Protein AF-A0A7S2EIE8-F1 (afdb_monomer_lite)

pLDDT: mean 88.5, std 9.92, range [50.44, 97.0]

Radius of gyration: 13.63 Å; chains: 1; bounding box: 37×32×33 Å

Secondary structure (DSSP, 8-state):
-----TTS-EE--EEESS--S-TTSEEE-TT-TT---EEEESEETTEE-EE-HHHHHHHHHHTTSEEBPHHHHHTTTT-SSSTTGGGS-B-B-B-TTSB-SSGGGBSSSEEETTEEE---

Foldseek 3Di:
DDDDDQFFWFWAKWKAQDDDDDPLWDWFPPPPPPDGIMTMAQAQVNDTGIGGQVVSQVSNVVVVTGGAAPCCLVVVRHPPRDDPCNPTDYDAADDFQDFDDAQSRHSAATQDPRTGDHDD

Sequence (120 aa):
MDLVWADTLNEVRCCRDESGGGRLWKRKCVDVDGFEDVFARSKIGDECLEMDFYDAYEVCRKAGGRLCTADEVLSSCTKGTGCRHDHELIWTCSEGGAKCEWNSECCSGECIDGECEPYN

Structure (mmCIF, N/CA/C/O backbone):
data_AF-A0A7S2EIE8-F1
#
_entry.id   AF-A0A7S2EIE8-F1
#
loop_
_atom_site.group_PDB
_atom_site.id
_atom_site.type_symbol
_atom_site.label_atom_id
_atom_site.label_alt_id
_atom_site.label_comp_id
_atom_site.label_asym_id
_atom_site.label_entity_id
_atom_site.label_seq_id
_atom_site.pdbx_PDB_ins_code
_atom_site.Cartn_x
_atom_site.Cartn_y
_atom_site.Cartn_z
_atom_site.occupancy
_atom_site.B_iso_or_equiv
_atom_site.auth_seq_id
_atom_site.auth_comp_id
_atom_site.auth_asym_id
_atom_site.auth_atom_id
_atom_site.pdbx_PDB_model_num
ATOM 1 N N . MET A 1 1 ? -0.638 8.883 -14.687 1.00 50.44 1 MET A N 1
ATOM 2 C CA . MET A 1 1 ? -0.399 8.746 -13.242 1.00 50.44 1 MET A CA 1
ATOM 3 C C . MET A 1 1 ? -0.085 10.128 -12.717 1.00 50.44 1 MET A C 1
ATOM 5 O O . MET A 1 1 ? 0.825 10.758 -13.245 1.00 50.44 1 MET A O 1
ATOM 9 N N . ASP A 1 2 ? -0.905 10.633 -11.801 1.00 50.78 2 ASP A N 1
ATOM 10 C CA . ASP A 1 2 ? -0.664 11.918 -11.150 1.00 50.78 2 ASP A CA 1
ATOM 11 C C . ASP A 1 2 ? 0.548 11.776 -10.228 1.00 50.78 2 ASP A C 1
ATOM 13 O O . ASP A 1 2 ? 0.633 10.833 -9.443 1.00 50.78 2 ASP A O 1
ATOM 17 N N . LEU A 1 3 ? 1.525 12.668 -10.377 1.00 54.16 3 LEU A N 1
ATOM 18 C CA . LEU A 1 3 ? 2.702 12.704 -9.516 1.00 54.16 3 LEU A CA 1
ATOM 19 C C . LEU A 1 3 ? 2.257 13.196 -8.135 1.00 54.16 3 LEU A C 1
ATOM 21 O O . LEU A 1 3 ? 2.086 14.397 -7.934 1.00 54.16 3 LEU A O 1
ATOM 25 N N . VAL A 1 4 ? 2.029 12.269 -7.208 1.00 64.56 4 VAL A N 1
ATOM 26 C CA . VAL A 1 4 ? 1.745 12.582 -5.804 1.00 64.56 4 VAL A CA 1
ATOM 27 C C . VAL A 1 4 ? 3.078 12.753 -5.084 1.00 64.56 4 VAL A C 1
ATOM 29 O O . VAL A 1 4 ? 3.973 11.917 -5.218 1.00 64.56 4 VAL A O 1
ATOM 32 N N . TRP A 1 5 ? 3.247 13.848 -4.347 1.00 75.88 5 TRP A N 1
ATOM 33 C CA . TRP A 1 5 ? 4.454 14.054 -3.552 1.00 75.88 5 TRP A CA 1
ATOM 34 C C . TRP A 1 5 ? 4.430 13.147 -2.319 1.00 75.88 5 TRP A C 1
ATOM 36 O O . TRP A 1 5 ? 3.382 12.970 -1.699 1.00 75.88 5 TRP A O 1
ATOM 46 N N . ALA A 1 6 ? 5.582 12.576 -1.960 1.00 77.31 6 ALA A N 1
ATOM 47 C CA . ALA A 1 6 ? 5.692 11.608 -0.866 1.00 77.31 6 ALA A CA 1
ATOM 48 C C . ALA A 1 6 ? 5.298 12.174 0.513 1.00 77.31 6 ALA A C 1
ATOM 50 O O . ALA A 1 6 ? 5.032 11.392 1.416 1.00 77.31 6 ALA A O 1
ATOM 51 N N . ASP A 1 7 ? 5.243 13.502 0.660 1.00 81.81 7 ASP A N 1
ATOM 52 C CA . ASP A 1 7 ? 4.824 14.249 1.854 1.00 81.81 7 ASP A CA 1
ATOM 53 C C . ASP A 1 7 ? 3.312 14.553 1.901 1.00 81.81 7 ASP A C 1
ATOM 55 O O . ASP A 1 7 ? 2.824 15.146 2.864 1.00 81.81 7 ASP A O 1
ATOM 59 N N . THR A 1 8 ? 2.553 14.155 0.875 1.00 89.31 8 THR A N 1
ATOM 60 C CA . THR A 1 8 ? 1.088 14.263 0.882 1.00 89.31 8 THR A CA 1
ATOM 61 C C . THR A 1 8 ? 0.507 13.266 1.880 1.00 89.31 8 THR A C 1
ATOM 63 O O . THR A 1 8 ? 0.962 12.131 1.964 1.00 89.31 8 THR A O 1
ATOM 66 N N . LEU A 1 9 ? -0.523 13.658 2.624 1.00 93.75 9 LEU A N 1
ATOM 67 C CA . LEU A 1 9 ? -1.230 12.729 3.498 1.00 93.75 9 LEU A CA 1
ATOM 68 C C . LEU A 1 9 ? -2.235 11.925 2.668 1.00 93.75 9 LEU A C 1
ATOM 70 O O . LEU A 1 9 ? -3.052 12.508 1.959 1.00 93.75 9 LEU A O 1
ATOM 74 N N . ASN A 1 10 ? -2.141 10.598 2.734 1.00 94.62 10 ASN A N 1
ATOM 75 C CA . ASN A 1 10 ? -3.115 9.683 2.141 1.00 94.62 10 ASN A CA 1
ATOM 76 C C . ASN A 1 10 ? -3.432 8.552 3.118 1.00 94.62 10 ASN A C 1
ATOM 78 O O . ASN A 1 10 ? -2.697 8.275 4.073 1.00 94.62 10 ASN A O 1
ATOM 82 N N . GLU A 1 11 ? -4.542 7.881 2.862 1.00 96.56 11 GLU A N 1
ATOM 83 C CA . GLU A 1 11 ? -5.079 6.844 3.715 1.00 96.56 11 GLU A CA 1
ATOM 84 C C . GLU A 1 11 ? -4.243 5.556 3.656 1.00 96.56 11 GLU A C 1
ATOM 86 O O . GLU A 1 11 ? -3.710 5.148 2.619 1.00 96.56 11 GLU A O 1
ATOM 91 N N . VAL A 1 12 ? -4.118 4.879 4.799 1.00 96.69 12 VAL A N 1
ATOM 92 C CA . VAL A 1 12 ? -3.245 3.708 4.927 1.00 96.69 12 VAL A CA 1
ATOM 93 C C . VAL A 1 12 ? -4.046 2.416 4.926 1.00 96.69 12 VAL A C 1
ATOM 95 O O . VAL A 1 12 ? -5.003 2.208 5.683 1.00 96.69 12 VAL A O 1
ATOM 98 N N . ARG A 1 13 ? -3.590 1.472 4.106 1.00 97.00 13 ARG A N 1
ATOM 99 C CA . ARG A 1 13 ? -4.030 0.083 4.154 1.00 97.00 13 ARG A CA 1
ATOM 100 C C . ARG A 1 13 ? -2.822 -0.832 4.055 1.00 97.00 13 ARG A C 1
ATOM 102 O O . ARG A 1 13 ? -2.031 -0.727 3.126 1.00 97.00 13 ARG A O 1
ATOM 109 N N . CYS A 1 14 ? -2.725 -1.753 5.004 1.00 95.88 14 CYS A N 1
ATOM 110 C CA . CYS A 1 14 ? -1.647 -2.725 5.032 1.00 95.88 14 CYS A CA 1
ATOM 111 C C . CYS A 1 14 ? -2.120 -4.057 4.454 1.00 95.88 14 CYS A C 1
ATOM 113 O O . CYS A 1 14 ? -3.256 -4.484 4.706 1.00 95.88 14 CYS A O 1
ATOM 115 N N . CYS A 1 15 ? -1.225 -4.716 3.729 1.00 95.00 15 CYS A N 1
ATOM 116 C CA . CYS A 1 15 ? -1.377 -6.051 3.170 1.00 95.00 15 CYS A CA 1
ATOM 117 C C . CYS A 1 15 ? -0.284 -6.987 3.701 1.00 95.00 15 CYS A C 1
ATOM 119 O O . CYS A 1 15 ? 0.714 -6.540 4.268 1.00 95.00 15 CYS A O 1
ATOM 121 N N . ARG A 1 16 ? -0.487 -8.296 3.571 1.00 92.00 16 ARG A N 1
ATOM 122 C CA . ARG A 1 16 ? 0.519 -9.328 3.845 1.00 92.00 16 ARG A CA 1
ATOM 123 C C . ARG A 1 16 ? 0.154 -10.622 3.123 1.00 92.00 16 ARG A C 1
ATOM 125 O O . ARG A 1 16 ? -1.034 -10.906 2.958 1.00 92.00 16 ARG A O 1
ATOM 132 N N . ASP A 1 17 ? 1.175 -11.404 2.800 1.00 86.75 17 ASP A N 1
ATOM 133 C CA . ASP A 1 17 ? 1.056 -12.630 2.001 1.00 86.75 17 ASP A CA 1
ATOM 134 C C . ASP A 1 17 ? 0.804 -13.869 2.882 1.00 86.75 17 ASP A C 1
ATOM 136 O O . ASP A 1 17 ? -0.046 -14.710 2.607 1.00 86.75 17 ASP A O 1
ATOM 140 N N . GLU A 1 18 ? 1.474 -13.965 4.033 1.00 78.56 18 GLU A N 1
ATOM 141 C CA . GLU A 1 18 ? 1.338 -15.131 4.913 1.00 78.56 18 GLU A CA 1
ATOM 142 C C . GLU A 1 18 ? 0.170 -15.004 5.899 1.00 78.56 18 GLU A C 1
ATOM 144 O O . GLU A 1 18 ? -0.061 -13.939 6.479 1.00 78.56 18 GLU A O 1
ATOM 149 N N . SER A 1 19 ? -0.492 -16.115 6.234 1.00 67.44 19 SER A N 1
ATOM 150 C CA . SER A 1 19 ? -1.512 -16.148 7.287 1.00 67.44 19 SER A CA 1
ATOM 151 C C . SER A 1 19 ? -0.892 -15.972 8.685 1.00 67.44 19 SER A C 1
ATOM 153 O O . SER A 1 19 ? -0.462 -16.934 9.321 1.00 67.44 19 SER A O 1
ATOM 155 N N . GLY A 1 20 ? -0.854 -14.738 9.189 1.00 60.28 20 GLY A N 1
ATOM 156 C CA . GLY A 1 20 ? -0.480 -14.415 10.571 1.00 60.28 20 GLY A CA 1
ATOM 157 C C . GLY A 1 20 ? -1.720 -14.200 11.428 1.00 60.28 20 GLY A C 1
ATOM 158 O O . GLY A 1 20 ? -2.578 -13.386 11.094 1.00 60.28 20 GLY A O 1
ATOM 159 N N . GLY A 1 21 ? -1.836 -14.955 12.522 1.00 55.53 21 GLY A N 1
ATOM 160 C CA . GLY A 1 21 ? -3.053 -15.056 13.327 1.00 55.53 21 GLY A CA 1
ATOM 161 C C . GLY A 1 21 ? -3.634 -13.719 13.806 1.00 55.53 21 GLY A C 1
ATOM 162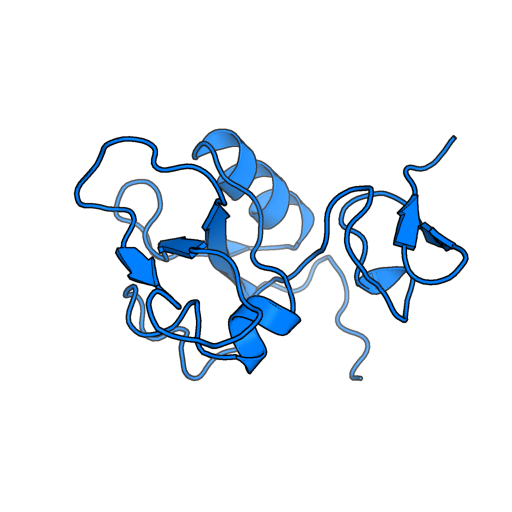 O O . GLY A 1 21 ? -2.967 -12.920 14.456 1.00 55.53 21 GLY A O 1
ATOM 163 N N . GLY A 1 22 ? -4.931 -13.523 13.553 1.00 64.00 22 GLY A N 1
ATOM 164 C CA . GLY A 1 22 ? -5.738 -12.474 14.174 1.00 64.00 22 GLY A CA 1
ATOM 165 C C . GLY A 1 22 ? -6.972 -12.111 13.349 1.00 64.00 22 GLY A C 1
ATOM 166 O O . GLY A 1 22 ? -6.886 -11.940 12.140 1.00 64.00 22 GLY A O 1
ATOM 167 N N . ARG A 1 23 ? -8.124 -11.908 14.006 1.00 68.94 23 ARG A N 1
ATOM 168 C CA . ARG A 1 23 ? -9.404 -11.492 13.375 1.00 68.94 23 ARG A CA 1
ATOM 169 C C . ARG A 1 23 ? -9.353 -10.141 12.636 1.00 68.94 23 ARG A C 1
ATOM 171 O O . ARG A 1 23 ? -10.346 -9.731 12.044 1.00 68.94 23 ARG A O 1
ATOM 178 N N . LEU A 1 24 ? -8.233 -9.431 12.726 1.00 84.38 24 LEU A N 1
ATOM 179 C CA . LEU A 1 24 ? -8.066 -8.067 12.234 1.00 84.38 24 LEU A CA 1
ATOM 180 C C . LEU A 1 24 ? -7.583 -8.026 10.777 1.00 84.38 24 LEU A C 1
ATOM 182 O O . LEU A 1 24 ? -7.850 -7.049 10.082 1.00 84.38 24 LEU A O 1
ATOM 186 N N . TRP A 1 25 ? -6.913 -9.084 10.318 1.00 92.00 25 TRP A N 1
ATOM 187 C CA . TRP A 1 25 ? -6.482 -9.258 8.935 1.00 92.00 25 TRP A CA 1
ATOM 188 C C . TRP A 1 25 ? -7.557 -10.025 8.165 1.00 92.00 25 TRP A C 1
ATOM 190 O O . TRP A 1 25 ? -7.885 -11.162 8.509 1.00 92.00 25 TRP A O 1
ATOM 200 N N . LYS A 1 26 ? -8.154 -9.402 7.145 1.00 92.44 26 LYS A N 1
ATOM 201 C CA . LYS A 1 26 ? -9.196 -10.051 6.340 1.00 92.44 26 LYS A CA 1
ATOM 202 C C . LYS A 1 26 ? -8.541 -10.748 5.157 1.00 92.44 26 LYS A C 1
ATOM 204 O O . LYS A 1 26 ? -7.916 -10.070 4.351 1.00 92.44 26 LYS A O 1
ATOM 209 N N . ARG A 1 27 ? -8.722 -12.067 5.048 1.00 92.50 27 ARG A N 1
ATOM 210 C CA . ARG A 1 27 ? -8.311 -12.861 3.879 1.00 92.50 27 ARG A CA 1
ATOM 211 C C . ARG A 1 27 ? -9.114 -12.440 2.645 1.00 92.50 27 ARG A C 1
ATOM 213 O O . ARG A 1 27 ? -10.328 -12.226 2.744 1.00 92.50 27 ARG A O 1
ATOM 220 N N . LYS A 1 28 ? -8.440 -12.288 1.511 1.00 92.38 28 LYS A N 1
ATOM 221 C CA . LYS A 1 28 ? -8.944 -11.733 0.254 1.00 92.38 28 LYS A CA 1
ATOM 222 C C . LYS A 1 28 ? -8.324 -12.465 -0.930 1.00 92.38 28 LYS A C 1
ATOM 224 O O . LYS A 1 28 ? -7.307 -13.126 -0.781 1.00 92.38 28 LYS A O 1
ATOM 229 N N . CYS A 1 29 ? -8.990 -12.344 -2.077 1.00 90.19 29 CYS A N 1
ATOM 230 C CA . CYS A 1 29 ? -8.585 -12.948 -3.347 1.00 90.19 29 CYS A CA 1
ATOM 231 C C . CYS A 1 29 ? -8.381 -14.470 -3.330 1.00 90.19 29 CYS A C 1
ATOM 233 O O . CYS A 1 29 ? -7.687 -15.017 -4.168 1.00 90.19 29 CYS A O 1
ATOM 235 N N . VAL A 1 30 ? -9.126 -15.142 -2.445 1.00 85.81 30 VAL A N 1
ATOM 236 C CA . VAL A 1 30 ? -9.165 -16.605 -2.279 1.00 85.81 30 VAL A CA 1
ATOM 237 C C . VAL A 1 30 ? -9.553 -17.362 -3.547 1.00 85.81 30 VAL A C 1
ATOM 239 O O . VAL A 1 30 ? -9.105 -18.484 -3.753 1.00 85.81 30 VAL A O 1
ATOM 242 N N . ASP A 1 31 ? -10.399 -16.751 -4.372 1.00 82.44 31 ASP A N 1
ATOM 243 C CA . ASP A 1 31 ? -10.995 -17.367 -5.560 1.00 82.44 31 ASP A CA 1
ATOM 244 C C . ASP A 1 31 ? -10.686 -16.541 -6.822 1.00 82.44 31 ASP A C 1
ATOM 246 O O . ASP A 1 31 ? -11.500 -16.468 -7.744 1.00 82.44 31 ASP A O 1
ATOM 250 N N . VAL A 1 32 ? -9.546 -15.839 -6.837 1.00 82.50 32 VAL A N 1
ATOM 251 C CA . VAL A 1 32 ? -9.088 -15.075 -8.004 1.00 82.50 32 VAL A CA 1
ATOM 252 C C . VAL A 1 32 ? -8.008 -15.879 -8.717 1.00 82.50 32 VAL A C 1
ATOM 254 O O . VAL A 1 32 ? -6.910 -16.064 -8.199 1.00 82.50 32 VAL A O 1
ATOM 257 N N . ASP A 1 33 ? -8.326 -16.361 -9.919 1.00 81.31 33 ASP A N 1
ATOM 258 C CA . ASP A 1 33 ? -7.389 -17.129 -10.738 1.00 81.31 33 ASP A CA 1
ATOM 259 C C . ASP A 1 33 ? -6.105 -16.329 -11.005 1.00 81.31 33 ASP A C 1
ATOM 261 O O . ASP A 1 33 ? -6.145 -15.206 -11.511 1.00 81.31 33 ASP A O 1
ATOM 265 N N . GLY A 1 34 ? -4.956 -16.932 -10.689 1.00 78.88 34 GLY A N 1
ATOM 266 C CA . GLY A 1 34 ? -3.642 -16.319 -10.891 1.00 78.88 34 GLY A CA 1
ATOM 267 C C . GLY A 1 34 ? -3.233 -15.300 -9.825 1.00 78.88 34 GLY A C 1
ATOM 268 O O . GLY A 1 34 ? -2.230 -14.617 -10.023 1.00 78.88 34 GLY A O 1
ATOM 269 N N . PHE A 1 35 ? -3.969 -15.204 -8.714 1.00 80.56 35 PHE A N 1
ATOM 270 C CA . PHE A 1 35 ? -3.631 -14.339 -7.587 1.00 80.56 35 PHE A CA 1
ATOM 271 C C . PHE A 1 35 ? -3.427 -15.164 -6.315 1.00 80.56 35 PHE A C 1
ATOM 273 O O . PHE A 1 35 ? -4.213 -16.064 -6.020 1.00 80.56 35 PHE A O 1
ATOM 280 N N . GLU A 1 36 ? -2.367 -14.874 -5.565 1.00 85.19 36 GLU A N 1
ATOM 281 C CA . GLU A 1 36 ? -2.171 -15.495 -4.256 1.00 85.19 36 GLU A CA 1
ATOM 282 C C . GLU A 1 36 ? -3.126 -14.894 -3.215 1.00 85.19 36 GLU A C 1
ATOM 284 O O . GLU A 1 36 ? -3.653 -13.790 -3.373 1.00 85.19 36 GLU A O 1
ATOM 289 N N . ASP A 1 37 ? -3.370 -15.634 -2.134 1.00 89.25 37 ASP A N 1
ATOM 290 C CA . ASP A 1 37 ? -4.144 -15.115 -1.012 1.00 89.25 37 ASP A CA 1
ATOM 291 C C . ASP A 1 37 ? -3.479 -13.863 -0.441 1.00 89.25 37 ASP A C 1
ATOM 293 O O . ASP A 1 37 ? -2.312 -13.883 -0.057 1.00 89.25 37 ASP A O 1
ATOM 297 N N . VAL A 1 38 ? -4.268 -12.807 -0.261 1.00 91.69 38 VAL A N 1
ATOM 298 C CA . VAL A 1 38 ? -3.804 -11.577 0.384 1.00 91.69 38 VAL A CA 1
ATOM 299 C C . VAL A 1 38 ? -4.607 -11.324 1.639 1.00 91.69 38 VAL A C 1
ATOM 301 O O . VAL A 1 38 ? -5.825 -11.510 1.688 1.00 91.69 38 VAL A O 1
ATOM 304 N N . PHE A 1 39 ? -3.940 -10.862 2.685 1.00 94.12 39 PHE A N 1
ATOM 305 C CA . PHE A 1 39 ? -4.594 -10.446 3.910 1.00 94.12 39 PHE A CA 1
ATOM 306 C C . PHE A 1 39 ? -4.478 -8.938 4.059 1.00 94.12 39 PHE A C 1
ATOM 308 O O . PHE A 1 39 ? -3.382 -8.411 4.206 1.00 94.12 39 PHE A O 1
ATOM 315 N N . ALA A 1 40 ? -5.614 -8.244 4.082 1.00 94.75 40 ALA A N 1
ATOM 316 C CA . ALA A 1 40 ? -5.651 -6.786 4.125 1.00 94.75 40 ALA A C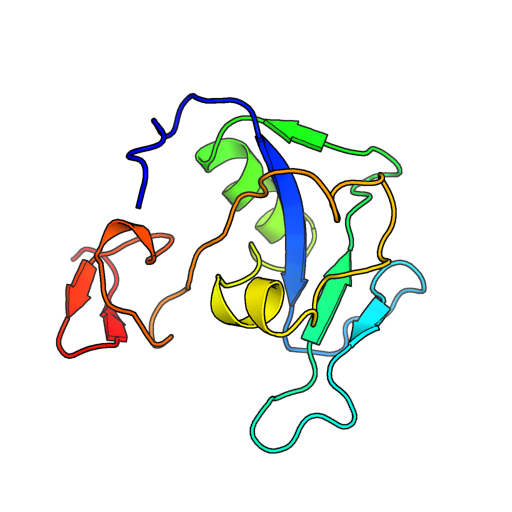A 1
ATOM 317 C C . ALA A 1 40 ? -6.313 -6.252 5.404 1.00 94.75 40 ALA A C 1
ATOM 319 O O . ALA A 1 40 ? -7.238 -6.860 5.964 1.00 94.75 40 ALA A O 1
ATOM 320 N N . ARG A 1 41 ? -5.857 -5.081 5.863 1.00 94.50 41 ARG A N 1
ATOM 321 C CA . ARG A 1 41 ? -6.347 -4.407 7.073 1.00 94.50 41 ARG A CA 1
ATOM 322 C C . ARG A 1 41 ? -6.198 -2.885 6.955 1.00 94.50 41 ARG A C 1
ATOM 324 O O . ARG A 1 41 ? -5.117 -2.394 6.662 1.00 94.50 41 ARG A O 1
ATOM 331 N N . SER A 1 42 ? -7.270 -2.145 7.252 1.00 95.56 42 SER A N 1
ATOM 332 C CA . SER A 1 42 ? -7.259 -0.664 7.283 1.00 95.56 42 SER A CA 1
ATOM 333 C C . SER A 1 42 ? -7.168 -0.054 8.680 1.00 95.56 42 SER A C 1
ATOM 335 O O . SER A 1 42 ? -6.912 1.132 8.801 1.00 95.56 42 SER A O 1
ATOM 337 N N . LYS A 1 43 ? -7.409 -0.830 9.744 1.00 95.06 43 LYS A N 1
ATOM 338 C CA . LYS A 1 43 ? -7.343 -0.313 11.118 1.00 95.06 43 LYS A CA 1
ATOM 339 C C . LYS A 1 43 ? -6.060 -0.723 11.806 1.00 95.06 43 LYS A C 1
ATOM 341 O O . LYS A 1 43 ? -5.999 -1.883 12.191 1.00 95.06 43 LYS A O 1
ATOM 346 N N . ILE A 1 44 ? -5.094 0.146 12.054 1.00 93.25 44 ILE A N 1
ATOM 347 C CA . ILE A 1 44 ? -3.881 -0.213 12.810 1.00 93.25 44 ILE A CA 1
ATOM 348 C C . ILE A 1 44 ? -4.019 0.332 14.233 1.00 93.25 44 ILE A C 1
ATOM 350 O O . ILE A 1 44 ? -4.353 1.490 14.415 1.00 93.25 44 ILE A O 1
ATOM 354 N N . GLY A 1 45 ? -3.879 -0.526 15.252 1.00 89.50 45 GLY A N 1
ATOM 355 C CA . GLY A 1 45 ? -4.140 -0.115 16.644 1.00 89.50 45 GLY A CA 1
ATOM 356 C C . GLY A 1 45 ? -5.567 0.402 16.908 1.00 89.50 45 GLY A C 1
ATOM 357 O O . GLY A 1 45 ? -5.746 1.232 17.783 1.00 89.50 45 GLY A O 1
ATOM 358 N N . ASP A 1 46 ? -6.563 -0.082 16.151 1.00 89.81 46 ASP A N 1
ATOM 359 C CA . ASP A 1 46 ? -7.964 0.392 16.102 1.00 89.81 46 ASP A CA 1
ATOM 360 C C . ASP A 1 46 ? -8.214 1.752 15.422 1.00 89.81 46 ASP A C 1
ATOM 362 O O . ASP A 1 46 ? -9.377 2.138 15.249 1.00 89.81 46 ASP A O 1
ATOM 366 N N . GLU A 1 47 ? -7.171 2.400 14.908 1.00 94.69 47 GLU A N 1
ATOM 367 C CA . GLU A 1 47 ? -7.242 3.691 14.219 1.00 94.69 47 GLU A CA 1
ATOM 368 C C . GLU A 1 47 ? -7.260 3.543 12.693 1.00 94.69 47 GLU A C 1
ATOM 370 O O . GLU A 1 47 ? -6.660 2.624 12.136 1.00 94.69 47 GLU A O 1
ATOM 375 N N . CYS A 1 48 ? -7.967 4.455 12.023 1.00 96.38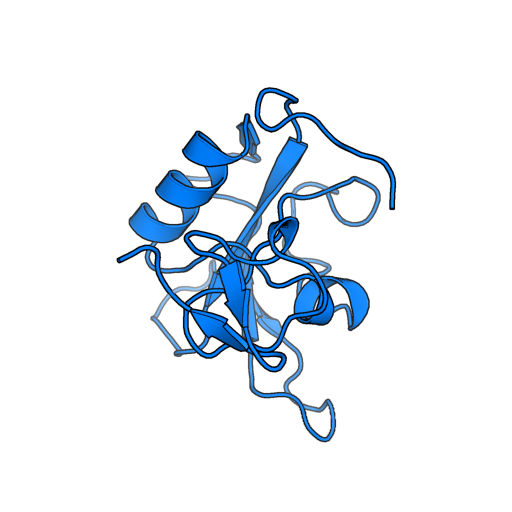 48 CYS A N 1
ATOM 376 C CA . CYS A 1 48 ? -7.900 4.650 10.576 1.00 96.38 48 CYS A CA 1
ATOM 377 C C . CYS A 1 48 ? -6.866 5.742 10.323 1.00 96.38 48 CYS A C 1
ATOM 379 O O . CYS A 1 48 ? -7.055 6.859 10.802 1.00 96.38 48 CYS A O 1
ATOM 381 N N . LEU A 1 49 ? -5.768 5.395 9.658 1.00 96.62 49 LEU A N 1
ATOM 382 C CA . LEU A 1 49 ? -4.607 6.268 9.569 1.00 96.62 49 LEU A CA 1
ATOM 383 C C . LEU A 1 49 ? -4.549 6.985 8.220 1.00 96.62 49 LEU A C 1
ATOM 385 O O . LEU A 1 49 ? -4.834 6.387 7.185 1.00 96.62 49 LEU A O 1
ATOM 389 N N . GLU A 1 50 ? -4.113 8.238 8.268 1.00 96.44 50 GLU A N 1
ATOM 390 C CA . GLU A 1 50 ? -3.792 9.093 7.129 1.00 96.44 50 GLU A CA 1
ATOM 391 C C . GLU A 1 50 ? -2.421 9.710 7.425 1.00 96.44 50 GLU A C 1
ATOM 393 O O . GLU A 1 50 ? -2.232 10.313 8.485 1.00 96.44 50 GLU A O 1
ATOM 398 N N . MET A 1 51 ? -1.437 9.471 6.562 1.00 96.50 51 MET A N 1
ATOM 399 C CA . MET A 1 51 ? -0.054 9.909 6.784 1.00 96.50 51 MET A CA 1
ATOM 400 C C . MET A 1 51 ? 0.723 9.994 5.471 1.00 96.50 51 MET A C 1
ATOM 402 O O . MET A 1 51 ? 0.208 9.631 4.411 1.00 96.50 51 MET A O 1
ATOM 406 N N . ASP A 1 52 ? 1.956 10.488 5.540 1.00 95.25 52 ASP A N 1
ATOM 407 C CA . ASP A 1 52 ? 2.870 10.487 4.403 1.00 95.25 52 ASP A CA 1
ATOM 408 C C . ASP A 1 52 ? 3.321 9.064 4.024 1.00 95.25 52 ASP A C 1
ATOM 410 O O . ASP A 1 52 ? 3.070 8.089 4.742 1.00 95.25 52 ASP A O 1
ATOM 414 N N . PHE A 1 53 ? 3.959 8.929 2.860 1.00 92.44 53 PHE A N 1
ATOM 415 C CA . PHE A 1 53 ? 4.337 7.619 2.328 1.00 92.44 53 PHE A CA 1
ATOM 416 C C . PHE A 1 53 ? 5.295 6.859 3.255 1.00 92.44 53 PHE A C 1
ATOM 418 O O . PHE A 1 53 ? 5.162 5.646 3.427 1.00 92.44 53 PHE A O 1
ATOM 425 N N . TYR A 1 54 ? 6.266 7.559 3.846 1.00 92.88 54 TYR A N 1
ATOM 426 C CA . TYR A 1 54 ? 7.315 6.927 4.639 1.00 92.88 54 TYR A CA 1
ATOM 427 C C . TYR A 1 54 ? 6.764 6.405 5.967 1.00 92.88 54 TYR A C 1
ATOM 429 O O . TYR A 1 54 ? 7.026 5.258 6.345 1.00 92.88 54 TYR A O 1
ATOM 437 N N . ASP A 1 55 ? 5.941 7.204 6.644 1.00 95.62 55 ASP A N 1
ATOM 438 C CA . ASP A 1 55 ? 5.264 6.770 7.861 1.00 95.62 55 ASP A CA 1
ATOM 439 C C . ASP A 1 55 ? 4.291 5.615 7.563 1.00 95.62 55 ASP A C 1
ATOM 441 O O . ASP A 1 55 ? 4.233 4.645 8.329 1.00 95.62 55 ASP A O 1
ATOM 445 N N . ALA A 1 56 ? 3.583 5.653 6.423 1.00 96.38 56 ALA A N 1
ATOM 446 C CA . ALA A 1 56 ? 2.667 4.586 6.007 1.00 96.38 56 ALA A CA 1
ATOM 447 C C . ALA A 1 56 ? 3.409 3.267 5.748 1.00 96.38 56 ALA A C 1
ATOM 449 O O . ALA A 1 56 ? 2.974 2.195 6.185 1.00 96.38 56 ALA A O 1
ATOM 450 N N . TYR A 1 57 ? 4.558 3.346 5.077 1.00 94.56 57 TYR A N 1
ATOM 451 C CA . TYR A 1 57 ? 5.447 2.214 4.849 1.00 94.56 57 TYR A CA 1
ATOM 452 C C . TYR A 1 57 ? 5.880 1.578 6.178 1.00 94.56 57 TYR A C 1
ATOM 454 O O . TYR A 1 57 ? 5.674 0.382 6.417 1.00 94.56 57 TYR A O 1
ATOM 462 N N . GLU A 1 58 ? 6.398 2.392 7.097 1.00 95.56 58 GLU A N 1
ATOM 463 C CA . GLU A 1 58 ? 6.901 1.921 8.384 1.00 95.56 58 GLU A CA 1
ATOM 464 C C . GLU A 1 58 ? 5.795 1.392 9.305 1.00 95.56 58 GLU A C 1
ATOM 466 O O . GLU A 1 58 ? 6.004 0.400 10.016 1.00 95.56 58 GLU A O 1
ATOM 471 N N . VAL A 1 59 ? 4.600 1.996 9.305 1.00 96.44 59 VAL A N 1
ATOM 472 C CA . VAL A 1 59 ? 3.492 1.520 10.144 1.00 96.44 59 VAL A CA 1
ATOM 473 C C . VAL A 1 59 ? 3.012 0.140 9.697 1.00 96.44 59 VAL A C 1
ATOM 475 O O . VAL A 1 59 ? 2.752 -0.720 10.544 1.00 96.44 59 VAL A O 1
ATOM 478 N N . CYS A 1 60 ? 2.958 -0.120 8.386 1.00 95.44 60 CYS A N 1
ATOM 479 C CA . CYS A 1 60 ? 2.565 -1.427 7.872 1.00 95.44 60 CYS A CA 1
ATOM 480 C C . CYS A 1 60 ? 3.601 -2.510 8.181 1.00 95.44 60 CYS A C 1
ATOM 482 O O . CYS A 1 60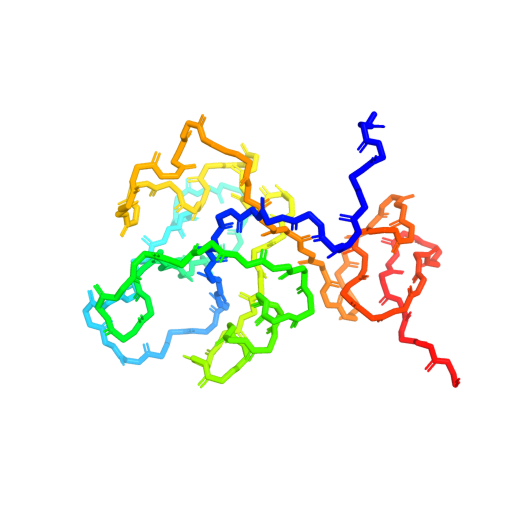 ? 3.221 -3.609 8.600 1.00 95.44 60 CYS A O 1
ATOM 484 N N . ARG A 1 61 ? 4.897 -2.185 8.097 1.00 93.12 61 ARG A N 1
ATOM 485 C CA . ARG A 1 61 ? 5.980 -3.089 8.519 1.00 93.12 61 ARG A CA 1
ATOM 486 C C . ARG A 1 61 ? 5.916 -3.414 10.004 1.00 93.12 61 ARG A C 1
ATOM 488 O O . ARG A 1 61 ? 5.943 -4.584 10.384 1.00 93.12 61 ARG A O 1
ATOM 495 N N . LYS A 1 62 ? 5.737 -2.401 10.857 1.00 93.94 62 LYS A N 1
ATOM 496 C CA . LYS A 1 62 ? 5.575 -2.583 12.313 1.00 93.94 62 LYS A CA 1
ATOM 497 C C . LYS A 1 62 ? 4.319 -3.380 12.668 1.00 93.94 62 LYS A C 1
ATOM 499 O O . LYS A 1 62 ? 4.319 -4.104 13.661 1.00 93.94 62 LYS A O 1
ATOM 504 N N . ALA A 1 63 ? 3.268 -3.293 11.852 1.00 92.69 63 ALA A N 1
ATOM 505 C CA . ALA A 1 63 ? 2.062 -4.106 11.990 1.00 92.69 63 ALA A CA 1
ATOM 506 C C . ALA A 1 63 ? 2.243 -5.572 11.537 1.00 92.69 63 ALA A C 1
ATOM 508 O O . ALA A 1 63 ? 1.305 -6.365 11.670 1.00 92.69 63 ALA A O 1
ATOM 509 N N . GLY A 1 64 ? 3.423 -5.949 11.031 1.00 91.69 64 GLY A N 1
ATOM 510 C CA . GLY A 1 64 ? 3.720 -7.295 10.541 1.00 91.69 64 GLY A CA 1
ATOM 511 C C . GLY A 1 64 ? 3.154 -7.567 9.146 1.00 91.69 64 GLY A C 1
ATOM 512 O O . GLY A 1 64 ? 2.690 -8.680 8.886 1.00 91.69 64 GLY A O 1
ATOM 513 N N . GLY A 1 65 ? 3.135 -6.545 8.291 1.00 92.62 65 GLY A N 1
ATOM 514 C CA . GLY A 1 65 ? 2.791 -6.630 6.875 1.00 92.62 65 GLY A CA 1
ATOM 515 C C . GLY A 1 65 ? 3.625 -5.654 6.044 1.00 92.62 65 GLY A C 1
ATOM 516 O O . GLY A 1 65 ? 4.753 -5.330 6.402 1.00 92.62 65 GLY A O 1
ATOM 517 N N . ARG A 1 66 ? 3.050 -5.180 4.945 1.00 94.94 66 ARG A N 1
ATOM 518 C CA . ARG A 1 66 ? 3.606 -4.203 4.004 1.00 94.94 66 ARG A CA 1
ATOM 519 C C . ARG A 1 66 ? 2.498 -3.273 3.517 1.00 94.94 66 ARG A C 1
ATOM 521 O O . ARG A 1 66 ? 1.319 -3.518 3.797 1.00 94.94 66 ARG A O 1
ATOM 528 N N . LEU A 1 67 ? 2.851 -2.208 2.806 1.00 96.06 67 LEU A N 1
ATOM 529 C CA . LEU A 1 67 ? 1.853 -1.524 1.986 1.00 96.06 67 LEU A CA 1
ATOM 530 C C . LEU A 1 67 ? 1.314 -2.500 0.933 1.00 96.06 67 LEU A C 1
ATOM 532 O O . LEU A 1 67 ? 1.990 -3.446 0.519 1.00 96.06 67 LEU A O 1
ATOM 536 N N . CYS A 1 68 ? 0.059 -2.306 0.551 1.00 95.56 68 CYS A N 1
ATOM 537 C CA . CYS A 1 68 ? -0.52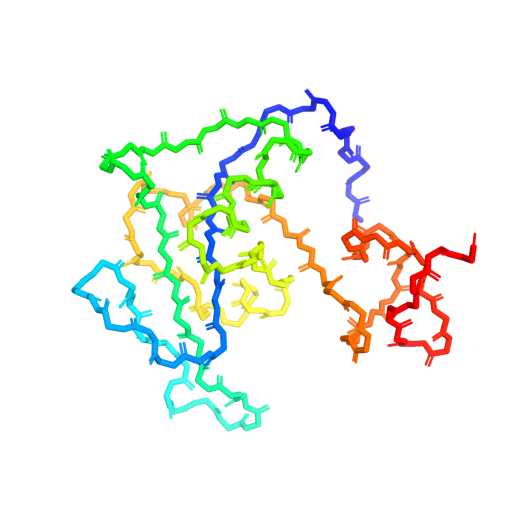6 -3.085 -0.530 1.00 95.56 68 CYS A CA 1
ATOM 538 C C . CYS A 1 68 ? 0.126 -2.711 -1.866 1.00 95.56 68 CYS A C 1
ATOM 540 O O . CYS A 1 68 ? 0.482 -1.552 -2.071 1.00 95.56 68 CYS A O 1
ATOM 542 N N . THR A 1 69 ? 0.248 -3.658 -2.788 1.00 93.56 69 THR A N 1
ATOM 543 C CA . THR A 1 69 ? 0.667 -3.345 -4.157 1.00 93.56 69 THR A CA 1
ATOM 544 C C . THR A 1 69 ? -0.481 -2.673 -4.908 1.00 93.56 69 THR A C 1
ATOM 546 O O . THR A 1 69 ? -1.656 -2.821 -4.548 1.00 93.56 69 THR A O 1
ATOM 549 N N . ALA A 1 70 ? -0.165 -1.938 -5.975 1.00 91.44 70 ALA A N 1
ATOM 550 C CA . ALA A 1 70 ? -1.192 -1.359 -6.837 1.00 91.44 70 ALA A CA 1
ATOM 551 C C . ALA A 1 70 ? -2.118 -2.451 -7.410 1.00 91.44 70 ALA A C 1
ATOM 553 O O . ALA A 1 70 ? -3.341 -2.304 -7.367 1.00 91.44 70 ALA A O 1
ATOM 554 N N . ASP A 1 71 ? -1.554 -3.585 -7.831 1.00 89.88 71 ASP A N 1
ATOM 555 C CA . ASP A 1 71 ? -2.302 -4.726 -8.370 1.00 89.88 71 ASP A CA 1
ATOM 556 C C . ASP A 1 71 ? -3.295 -5.324 -7.368 1.00 89.88 71 ASP A C 1
ATOM 558 O O . ASP A 1 71 ? -4.434 -5.626 -7.734 1.00 89.88 71 ASP A O 1
ATOM 562 N N . GLU A 1 72 ? -2.922 -5.446 -6.090 1.00 93.06 72 GLU A N 1
ATOM 563 C CA . GLU A 1 72 ? -3.836 -5.899 -5.034 1.00 93.06 72 GLU A CA 1
ATOM 564 C C . GLU A 1 72 ? -5.034 -4.956 -4.885 1.00 93.06 72 GLU A C 1
ATOM 566 O O . GLU A 1 72 ? -6.178 -5.389 -4.702 1.00 93.06 72 GLU A O 1
ATOM 571 N N . VAL A 1 73 ? -4.787 -3.647 -4.950 1.00 93.62 73 VAL A N 1
ATOM 572 C CA . VAL A 1 73 ? -5.826 -2.623 -4.806 1.00 93.62 73 VAL A CA 1
ATOM 573 C C . VAL A 1 73 ? -6.746 -2.607 -6.025 1.00 93.62 73 VAL A C 1
ATOM 575 O O . VAL A 1 73 ? -7.973 -2.646 -5.865 1.00 93.62 73 VAL A O 1
ATOM 578 N N . LEU A 1 74 ? -6.174 -2.621 -7.230 1.00 90.62 74 LEU A N 1
ATOM 579 C CA . LEU A 1 74 ? -6.903 -2.629 -8.500 1.00 90.62 74 LEU A CA 1
ATOM 580 C C . LEU A 1 74 ? -7.730 -3.909 -8.673 1.00 90.62 74 LEU A C 1
ATOM 582 O O . LEU A 1 74 ? -8.892 -3.844 -9.081 1.00 90.62 74 LEU A O 1
ATOM 586 N N . SER A 1 75 ? -7.202 -5.051 -8.228 1.00 90.62 75 SER A N 1
ATOM 587 C CA . SER A 1 75 ? -7.908 -6.343 -8.202 1.00 90.62 75 SER A CA 1
ATOM 588 C C . SER A 1 75 ? -8.960 -6.439 -7.092 1.00 90.62 75 SER A C 1
ATOM 590 O O . SER A 1 75 ? -9.616 -7.464 -6.923 1.00 90.62 75 SER A O 1
ATOM 592 N N . SER A 1 76 ? -9.177 -5.362 -6.325 1.00 92.00 76 SER A N 1
ATOM 593 C CA . SER A 1 76 ? -10.115 -5.313 -5.197 1.00 92.00 76 SER A CA 1
ATOM 594 C C . SER A 1 76 ? -9.785 -6.287 -4.053 1.00 92.00 76 SER A C 1
ATOM 596 O O . SER A 1 76 ? -10.623 -6.509 -3.171 1.00 92.00 76 SER A O 1
ATOM 598 N N . CYS A 1 77 ? -8.546 -6.784 -3.991 1.00 93.31 77 CYS A N 1
ATOM 599 C CA . CYS A 1 77 ? -8.038 -7.679 -2.949 1.00 93.31 77 CYS A CA 1
ATOM 600 C C . CYS A 1 77 ? -7.847 -6.992 -1.596 1.00 93.31 77 CYS A C 1
ATOM 602 O O . CYS A 1 77 ? -7.535 -7.645 -0.611 1.00 93.31 77 CYS A O 1
ATOM 604 N N . THR A 1 78 ? -8.067 -5.683 -1.496 1.00 94.38 78 THR A N 1
ATOM 605 C CA . THR A 1 78 ? -7.859 -4.937 -0.246 1.00 94.38 78 THR A CA 1
ATOM 606 C C . THR A 1 78 ? -9.155 -4.330 0.309 1.00 94.38 78 THR A C 1
ATOM 608 O O . THR A 1 78 ? -9.194 -3.853 1.450 1.00 94.38 78 THR A O 1
ATOM 611 N N . LYS A 1 79 ? -10.250 -4.398 -0.466 1.00 94.31 79 LYS A N 1
ATOM 612 C CA . LYS A 1 79 ? -11.523 -3.718 -0.182 1.00 94.31 79 LYS A CA 1
ATOM 613 C C . LYS A 1 79 ? -12.286 -4.283 1.009 1.00 94.31 79 LYS A C 1
ATOM 615 O O . LYS A 1 79 ? -12.169 -5.459 1.367 1.00 94.31 79 LYS A O 1
ATOM 620 N N . GLY A 1 80 ? -13.153 -3.463 1.600 1.00 93.81 80 GLY A N 1
ATOM 621 C CA . GLY A 1 80 ? -14.069 -3.882 2.660 1.00 93.81 80 GLY A CA 1
ATOM 622 C C . GLY A 1 80 ? -13.350 -4.256 3.956 1.00 93.81 80 GLY A C 1
ATOM 623 O O . GLY A 1 80 ? -13.819 -5.109 4.718 1.00 93.81 80 GLY A O 1
ATOM 624 N N . THR A 1 81 ? -12.189 -3.658 4.212 1.00 93.38 81 THR A N 1
ATOM 625 C CA . THR A 1 81 ? -11.367 -3.890 5.410 1.00 93.38 81 THR A CA 1
ATOM 626 C C . THR A 1 81 ? -11.666 -2.907 6.542 1.00 93.38 81 THR A C 1
ATOM 628 O O . THR A 1 81 ? -11.351 -3.210 7.691 1.00 93.38 81 THR A O 1
ATOM 631 N N . GLY A 1 82 ? -12.389 -1.819 6.261 1.00 92.69 82 GLY A N 1
ATOM 632 C CA . GLY A 1 82 ? -12.817 -0.804 7.228 1.00 92.69 82 GLY A CA 1
ATOM 633 C C . GLY A 1 82 ? -12.541 0.611 6.717 1.00 92.69 82 GLY A C 1
ATOM 634 O O . GLY A 1 82 ? -12.176 0.782 5.561 1.00 92.69 82 GLY A O 1
ATOM 635 N N . CYS A 1 83 ? -12.734 1.607 7.585 1.00 94.19 83 CYS A N 1
ATOM 636 C CA . CYS A 1 83 ? -12.282 2.999 7.418 1.00 94.19 83 CYS A CA 1
ATOM 637 C C . CYS A 1 83 ? -12.794 3.805 6.213 1.00 94.19 83 CYS A C 1
ATOM 639 O O . CYS A 1 83 ? -12.520 4.988 6.149 1.00 94.19 83 CYS A O 1
ATOM 641 N N . ARG A 1 84 ? -13.606 3.216 5.324 1.00 93.31 84 ARG A N 1
ATOM 642 C CA . ARG A 1 84 ? -14.181 3.861 4.123 1.00 93.31 84 ARG A CA 1
ATOM 643 C C . ARG A 1 84 ? -13.169 4.279 3.042 1.00 93.31 84 ARG A C 1
ATOM 645 O O . ARG A 1 84 ? -13.612 4.758 2.006 1.00 93.31 84 ARG A O 1
ATOM 652 N N . HIS A 1 85 ? -11.902 3.886 3.179 1.00 92.69 85 HIS A N 1
ATOM 653 C CA . HIS A 1 85 ? -10.837 4.104 2.187 1.00 92.69 85 HIS A CA 1
ATOM 654 C C . HIS A 1 85 ? -11.065 3.451 0.814 1.00 92.69 85 HIS A C 1
ATOM 656 O O . HIS A 1 85 ? -10.290 3.653 -0.108 1.00 92.69 85 HIS A O 1
ATOM 662 N N . ASP A 1 86 ? -12.124 2.654 0.631 1.00 92.94 86 ASP A N 1
ATOM 663 C CA . ASP A 1 86 ? -12.452 2.054 -0.673 1.00 92.94 86 ASP A CA 1
ATOM 664 C C . ASP A 1 86 ? -12.836 3.093 -1.746 1.00 92.94 86 ASP A C 1
ATOM 666 O O . ASP A 1 86 ? -12.947 2.739 -2.921 1.00 92.94 86 ASP A O 1
ATOM 670 N N . HIS A 1 87 ? -13.067 4.344 -1.338 1.00 89.75 87 HIS A N 1
ATOM 671 C CA . HIS A 1 87 ? -13.408 5.478 -2.198 1.00 89.75 87 HIS A CA 1
ATOM 672 C C . HIS A 1 87 ? -12.340 6.585 -2.188 1.00 89.75 87 HIS A C 1
ATOM 674 O O . HIS A 1 87 ? -12.584 7.654 -2.742 1.00 89.75 87 HIS A O 1
ATOM 680 N N . GLU A 1 88 ? -11.194 6.333 -1.555 1.00 91.38 88 GLU A N 1
ATOM 681 C CA . GLU A 1 88 ? -10.103 7.290 -1.338 1.00 91.38 88 GLU A CA 1
ATOM 682 C C . GLU A 1 88 ? -8.811 6.772 -1.996 1.00 91.38 88 GLU A C 1
ATOM 684 O O . GLU A 1 88 ? -8.745 5.618 -2.439 1.00 91.38 88 GLU A O 1
ATOM 689 N N . LEU A 1 89 ? -7.795 7.633 -2.102 1.00 91.06 89 LEU A N 1
ATOM 690 C CA . LEU A 1 89 ? -6.468 7.222 -2.556 1.00 91.06 89 LEU A CA 1
ATOM 691 C C . LEU A 1 89 ? -5.719 6.616 -1.374 1.00 91.06 89 LEU A C 1
ATOM 693 O O . LEU A 1 89 ? -5.645 7.211 -0.314 1.00 91.06 89 LEU A O 1
ATOM 697 N N . ILE A 1 90 ? -5.137 5.436 -1.555 1.00 94.38 90 ILE A N 1
ATOM 698 C CA . ILE A 1 90 ? -4.300 4.826 -0.522 1.00 94.38 90 ILE A CA 1
ATOM 699 C C . ILE A 1 90 ? -2.865 4.725 -0.996 1.00 94.38 90 ILE A C 1
ATOM 701 O O . ILE A 1 90 ? -2.606 4.585 -2.193 1.00 94.38 90 ILE A O 1
ATOM 705 N N . TRP A 1 91 ? -1.937 4.730 -0.046 1.00 95.75 91 TRP A N 1
ATOM 706 C CA . TRP A 1 91 ? -0.552 4.417 -0.359 1.00 95.75 91 TRP A CA 1
ATOM 707 C C . TRP A 1 91 ? -0.400 2.966 -0.812 1.00 95.75 91 TRP A C 1
ATOM 709 O O . TRP A 1 91 ? -0.891 2.036 -0.166 1.00 95.75 91 TRP A O 1
ATOM 719 N N . THR A 1 92 ? 0.320 2.786 -1.916 1.00 94.50 92 THR A N 1
ATOM 720 C CA . THR A 1 92 ? 0.684 1.479 -2.460 1.00 94.50 92 THR A CA 1
ATOM 721 C C . THR A 1 92 ? 2.164 1.434 -2.781 1.00 94.50 92 THR A C 1
ATOM 723 O O . THR A 1 92 ? 2.702 2.430 -3.262 1.00 94.50 92 THR A O 1
ATOM 726 N N . CYS A 1 93 ? 2.801 0.286 -2.573 1.00 93.06 93 CYS A N 1
ATOM 727 C CA . CYS A 1 93 ? 4.129 0.014 -3.111 1.00 93.06 93 CYS A CA 1
ATOM 728 C C . CYS A 1 93 ? 4.405 -1.495 -3.179 1.00 93.06 93 CYS A C 1
ATOM 730 O O . CYS A 1 93 ? 3.700 -2.305 -2.573 1.00 93.06 93 CYS A O 1
ATOM 732 N N . SER A 1 94 ? 5.440 -1.844 -3.930 1.00 91.50 94 SER A N 1
ATOM 733 C CA . SER A 1 94 ? 5.922 -3.186 -4.226 1.00 91.50 94 SER A CA 1
ATOM 734 C C . SER A 1 94 ? 7.315 -3.383 -3.618 1.00 91.50 94 SER A C 1
ATOM 736 O O . SER A 1 94 ? 8.195 -2.537 -3.769 1.00 91.50 94 SER A O 1
ATOM 738 N N . GLU A 1 95 ? 7.515 -4.485 -2.896 1.00 88.56 95 GLU A N 1
ATOM 739 C CA . GLU A 1 95 ? 8.819 -4.850 -2.320 1.00 88.56 95 GLU A CA 1
ATOM 740 C C . GLU A 1 95 ? 9.744 -5.474 -3.382 1.00 88.56 95 GLU A C 1
ATOM 742 O O . GLU A 1 95 ? 9.328 -5.732 -4.512 1.00 88.56 95 GLU A O 1
ATOM 747 N N . GLY A 1 96 ? 11.004 -5.734 -3.021 1.00 86.94 96 GLY A N 1
ATOM 748 C CA . GLY A 1 96 ? 11.974 -6.360 -3.924 1.00 86.94 96 GLY A CA 1
ATOM 749 C C . GLY A 1 96 ? 11.482 -7.688 -4.526 1.00 86.94 96 GLY A C 1
ATOM 750 O O . GLY A 1 96 ? 10.933 -8.528 -3.811 1.00 86.94 96 GLY A O 1
ATOM 751 N N . GLY A 1 97 ? 11.676 -7.871 -5.834 1.00 83.38 97 GLY A N 1
ATOM 752 C CA . GLY A 1 97 ? 11.221 -9.031 -6.611 1.00 83.38 97 GLY A CA 1
ATOM 753 C C . GLY A 1 97 ? 9.742 -9.003 -7.018 1.00 83.38 97 GLY A C 1
ATOM 754 O O . GLY A 1 97 ? 9.287 -9.888 -7.743 1.00 83.38 97 GLY A O 1
ATOM 755 N N . ALA A 1 98 ? 8.963 -8.011 -6.576 1.00 86.69 98 ALA A N 1
ATOM 756 C CA . ALA A 1 98 ? 7.620 -7.799 -7.102 1.00 86.69 98 ALA A CA 1
ATOM 757 C C . ALA A 1 98 ? 7.677 -7.109 -8.472 1.00 86.69 98 ALA A C 1
ATOM 759 O O . ALA A 1 98 ? 8.594 -6.339 -8.761 1.00 86.69 98 ALA A O 1
ATOM 760 N N . LYS A 1 99 ? 6.667 -7.374 -9.305 1.00 89.38 99 LYS A N 1
ATOM 761 C CA . LYS A 1 99 ? 6.547 -6.752 -10.626 1.00 89.38 99 LYS A CA 1
ATOM 762 C C . LYS A 1 99 ? 6.349 -5.245 -10.516 1.00 89.38 99 LYS A C 1
ATOM 764 O O . LYS A 1 99 ? 5.671 -4.773 -9.600 1.00 89.38 99 LYS A O 1
ATOM 769 N N . CYS A 1 100 ? 6.895 -4.527 -11.487 1.00 90.88 100 CYS A N 1
ATOM 770 C CA . CYS A 1 100 ? 6.752 -3.085 -11.596 1.00 90.88 100 CYS A CA 1
ATOM 771 C C . CYS A 1 100 ? 6.808 -2.604 -13.050 1.00 90.88 100 CYS A C 1
ATOM 773 O O . CYS A 1 100 ? 7.364 -3.266 -13.929 1.00 90.88 100 CYS A O 1
ATOM 775 N N . GLU A 1 101 ? 6.272 -1.408 -13.280 1.00 90.69 101 GLU A N 1
ATOM 776 C CA . GLU A 1 101 ? 6.424 -0.647 -14.527 1.00 90.69 101 GLU A CA 1
ATOM 777 C C . GLU A 1 101 ? 7.202 0.666 -14.323 1.00 90.69 101 GLU A C 1
ATOM 779 O O . GLU A 1 101 ? 7.864 1.147 -15.248 1.00 90.69 101 GLU A O 1
ATOM 784 N N . TRP A 1 102 ? 7.172 1.243 -13.114 1.00 87.94 102 TRP A N 1
ATOM 785 C CA . TRP A 1 102 ? 7.853 2.502 -12.785 1.00 87.94 102 TRP A CA 1
ATOM 786 C C . TRP A 1 102 ? 8.576 2.434 -11.439 1.00 87.94 102 TRP A C 1
ATOM 788 O O . TRP A 1 102 ? 8.099 1.808 -10.497 1.00 87.94 102 TRP A O 1
ATOM 798 N N . ASN A 1 103 ? 9.681 3.178 -11.297 1.00 86.56 103 ASN A N 1
ATOM 799 C CA . ASN A 1 103 ? 10.452 3.244 -10.044 1.00 86.56 103 ASN A CA 1
ATOM 800 C C . ASN A 1 103 ? 9.609 3.686 -8.836 1.00 86.56 103 ASN A C 1
ATOM 802 O O . ASN A 1 103 ? 9.892 3.283 -7.716 1.00 86.56 103 ASN A O 1
ATOM 806 N N . SER A 1 104 ? 8.564 4.494 -9.050 1.00 86.44 104 SER A N 1
ATOM 807 C CA . SER A 1 104 ? 7.660 4.949 -7.985 1.00 86.44 104 SER A CA 1
ATOM 808 C C . SER A 1 104 ? 6.784 3.844 -7.396 1.00 86.44 104 SER A C 1
ATOM 810 O O . SER A 1 104 ? 6.163 4.060 -6.362 1.00 86.44 104 SER A O 1
ATOM 812 N N . GLU A 1 105 ? 6.684 2.691 -8.059 1.00 87.06 105 GLU A N 1
ATOM 813 C CA . GLU A 1 105 ? 5.959 1.540 -7.524 1.00 87.06 105 GLU A CA 1
ATOM 814 C C . GLU A 1 105 ? 6.791 0.786 -6.490 1.00 87.06 105 GLU A C 1
ATOM 816 O O . GLU A 1 105 ? 6.225 0.165 -5.597 1.00 87.06 105 GLU A O 1
ATOM 821 N N . CYS A 1 106 ? 8.119 0.859 -6.565 1.00 91.06 106 CYS A N 1
ATOM 822 C CA . CYS A 1 106 ? 9.006 0.133 -5.669 1.00 91.06 106 CYS A CA 1
ATOM 823 C C . CYS A 1 106 ? 9.138 0.852 -4.320 1.00 91.06 106 CYS A C 1
ATOM 825 O O . CYS A 1 106 ? 9.542 2.012 -4.263 1.00 91.06 106 CYS A O 1
ATOM 827 N N . CYS A 1 107 ? 8.829 0.156 -3.217 1.00 89.69 107 CYS A N 1
ATOM 828 C CA . CYS A 1 107 ? 8.874 0.711 -1.856 1.00 89.69 107 CYS A CA 1
ATOM 829 C C . CYS A 1 107 ? 10.259 1.276 -1.513 1.00 89.69 107 CYS A C 1
ATOM 831 O O . CYS A 1 107 ? 10.395 2.320 -0.876 1.00 89.69 107 CYS A O 1
ATOM 833 N N . SER A 1 108 ? 11.293 0.557 -1.943 1.00 82.38 108 SER A N 1
ATOM 834 C CA . SER A 1 108 ? 12.688 0.952 -1.841 1.00 82.38 108 SER A CA 1
ATOM 835 C C . SER A 1 108 ? 13.441 0.336 -3.010 1.00 82.38 108 SER A C 1
ATOM 837 O O . SER A 1 108 ? 13.581 -0.886 -3.059 1.00 82.38 108 SER A O 1
ATOM 839 N N . GLY A 1 109 ? 13.911 1.160 -3.940 1.00 87.31 109 GLY A N 1
ATOM 840 C CA . GLY A 1 109 ? 14.643 0.688 -5.106 1.00 87.31 109 GLY A CA 1
ATOM 841 C C . GLY A 1 109 ? 14.181 1.294 -6.419 1.00 87.31 109 GLY A C 1
ATOM 842 O O . GLY A 1 109 ? 13.481 2.308 -6.443 1.00 87.31 109 GLY A O 1
ATOM 843 N N . GLU A 1 110 ? 14.576 0.643 -7.506 1.00 92.19 110 GLU A N 1
ATOM 844 C CA . GLU A 1 110 ? 14.206 1.004 -8.871 1.00 92.19 110 GLU A CA 1
ATOM 845 C C . GLU A 1 110 ? 13.514 -0.169 -9.561 1.00 92.19 110 GLU A C 1
ATOM 847 O O . GLU A 1 110 ? 13.701 -1.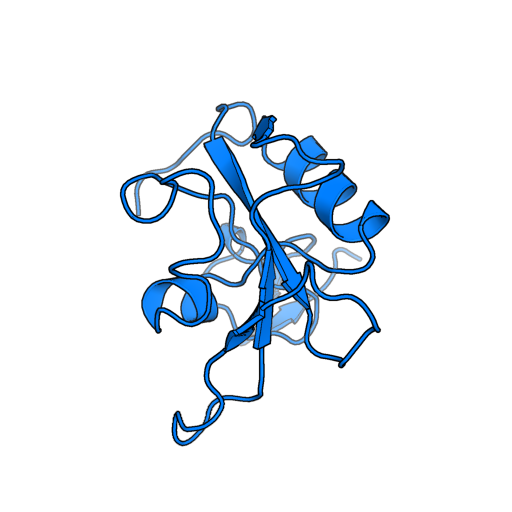327 -9.190 1.00 92.19 110 GLU A O 1
ATOM 852 N N . CYS A 1 111 ? 12.716 0.141 -10.578 1.00 92.88 111 CYS A N 1
ATOM 853 C CA . CYS A 1 111 ? 12.128 -0.875 -11.425 1.00 92.88 111 CYS A CA 1
ATOM 854 C C . CYS A 1 111 ? 13.130 -1.256 -12.518 1.00 92.88 111 CYS A C 1
ATOM 856 O O . CYS A 1 111 ? 13.380 -0.470 -13.437 1.00 92.88 111 CYS A O 1
ATOM 858 N N . ILE A 1 112 ? 13.720 -2.447 -12.415 1.00 93.88 112 ILE A N 1
ATOM 859 C CA . ILE A 1 112 ? 14.743 -2.951 -13.335 1.00 93.88 112 ILE A CA 1
ATOM 860 C C . ILE A 1 112 ? 14.213 -4.225 -13.987 1.00 93.88 112 ILE A C 1
ATOM 862 O O . ILE A 1 112 ? 13.796 -5.153 -13.308 1.00 93.88 112 ILE A O 1
ATOM 866 N N . ASP A 1 113 ? 14.185 -4.254 -15.321 1.00 93.81 113 ASP A N 1
ATOM 867 C CA . ASP A 1 113 ? 13.685 -5.392 -16.109 1.00 93.81 113 ASP A CA 1
ATOM 868 C C . ASP A 1 113 ? 12.276 -5.890 -15.701 1.00 93.81 113 ASP A C 1
ATOM 870 O O . ASP A 1 113 ? 11.912 -7.042 -15.932 1.00 93.81 113 ASP A O 1
ATOM 874 N N . GLY A 1 114 ? 11.447 -4.987 -15.162 1.00 91.56 114 GLY A N 1
ATOM 875 C CA . GLY A 1 114 ? 10.072 -5.265 -14.739 1.00 91.56 114 GLY A CA 1
ATOM 876 C C . GLY A 1 114 ? 9.937 -5.809 -13.317 1.00 91.56 114 GLY A C 1
ATOM 877 O O . GLY A 1 114 ? 8.836 -6.209 -12.936 1.00 91.56 114 GLY A O 1
ATOM 878 N N . GLU A 1 115 ? 11.017 -5.817 -12.537 1.00 93.06 115 GLU A N 1
ATOM 879 C CA . GLU A 1 115 ? 11.029 -6.218 -11.131 1.00 93.06 115 GLU A CA 1
ATOM 880 C C . GLU A 1 115 ? 11.640 -5.120 -10.253 1.00 93.06 115 GLU A C 1
ATOM 882 O O . GLU A 1 115 ? 12.554 -4.394 -10.650 1.00 93.06 115 GLU A O 1
ATOM 887 N N . CYS A 1 116 ? 11.094 -4.959 -9.049 1.00 93.44 116 CYS A N 1
ATOM 888 C CA . CYS A 1 116 ? 11.641 -4.028 -8.077 1.00 93.44 116 CYS A CA 1
ATOM 889 C C . CYS A 1 116 ? 12.960 -4.567 -7.528 1.00 93.44 116 CYS A C 1
ATOM 891 O O . CYS A 1 116 ? 12.993 -5.628 -6.908 1.00 93.44 116 CYS A O 1
ATOM 893 N N . GLU A 1 117 ? 14.029 -3.801 -7.693 1.00 92.38 117 GLU A N 1
ATOM 894 C CA . GLU A 1 117 ? 15.362 -4.129 -7.192 1.00 92.38 117 GLU A CA 1
ATOM 895 C C . GLU A 1 117 ? 15.784 -3.094 -6.143 1.00 92.38 117 GLU A C 1
ATOM 897 O O . GLU A 1 117 ? 15.649 -1.892 -6.394 1.00 92.38 117 GLU A O 1
ATOM 902 N N . PRO A 1 118 ? 16.290 -3.506 -4.965 1.00 86.88 118 PRO A N 1
ATOM 903 C CA . PRO A 1 118 ? 16.693 -2.575 -3.917 1.00 86.88 118 PRO A CA 1
ATOM 904 C C . PRO A 1 118 ? 17.836 -1.657 -4.377 1.00 86.88 118 PRO A C 1
ATOM 906 O O . PRO A 1 118 ? 18.684 -2.044 -5.180 1.00 86.88 118 PRO A O 1
ATOM 909 N N . TYR A 1 119 ? 17.901 -0.442 -3.821 1.00 79.69 119 TYR A N 1
ATOM 910 C CA . TYR A 1 119 ? 19.050 0.443 -4.038 1.00 79.69 119 TYR A CA 1
ATOM 911 C C . TYR A 1 119 ? 20.339 -0.229 -3.530 1.00 79.69 119 TYR A C 1
ATOM 913 O O . TYR A 1 119 ? 20.365 -0.732 -2.404 1.00 79.69 119 TYR A O 1
ATOM 921 N N . ASN A 1 120 ? 21.388 -0.227 -4.361 1.00 62.66 120 ASN A N 1
ATOM 922 C CA . ASN A 1 120 ? 22.728 -0.715 -3.999 1.00 62.66 120 ASN A CA 1
ATOM 923 C C . ASN A 1 120 ? 23.382 0.102 -2.876 1.00 62.66 120 ASN A C 1
ATOM 925 O O . ASN A 1 120 ? 23.220 1.345 -2.870 1.00 62.66 120 ASN A O 1
#

Organism: Trieres chinensis (NCBI:txid1514140)